Protein AF-A0A645F9N5-F1 (afdb_monomer)

Mean predicted aligned error: 6.85 Å

Nearest PDB structures (foldseek):
  6qh2-assembly1_A  TM=8.951E-01  e=6.627E-05  Escherichia coli SE11
  5ie8-assembly1_A  TM=9.089E-01  e=3.616E-04  Mycobacterium leprae TN
  4nng-assembly1_A  TM=9.226E-01  e=5.815E-04  Mycobacterium tuberculosis H37Rv
  2k4k-assembly1_A  TM=8.142E-01  e=7.128E-04  Bacillus subtilis
  1sro-assembly1_A  TM=7.994E-01  e=2.965E-03  Escherichia coli

InterPro domains:
  IPR003029 S1 domain [PF00575] (3-58)
  IPR003029 S1 domain [PS50126] (1-58)
  IPR003029 S1 domain [SM00316] (1-58)
  IPR012340 Nucleic acid-binding, OB-fold [G3DSA:2.40.50.140] (1-60)
  IPR012340 Nucleic acid-binding, OB-fold [SSF50249] (2-65)
  IPR050437 Small ribosomal subunit protein bS1-like [PTHR10724] (2-61)

pLDDT: mean 79.55, std 9.22, range [42.47, 88.75]

Radius of gyration: 12.99 Å; Cα contacts (8 Å, |Δi|>4): 115; chains: 1; bounding box: 30×34×30 Å

Structure (mmCIF, N/CA/C/O backbone):
data_AF-A0A645F9N5-F1
#
_entry.id   AF-A0A645F9N5-F1
#
loop_
_atom_site.group_PDB
_atom_site.id
_atom_site.type_symbol
_atom_site.label_atom_id
_atom_site.label_alt_id
_atom_site.label_comp_id
_atom_site.label_asym_id
_atom_site.label_entity_id
_atom_site.label_seq_id
_atom_site.pdbx_PDB_ins_code
_atom_site.Cartn_x
_atom_site.Cartn_y
_atom_site.Cartn_z
_atom_site.occupancy
_atom_site.B_iso_or_equiv
_atom_site.auth_seq_id
_atom_site.auth_comp_id
_atom_site.auth_asym_id
_atom_site.auth_atom_id
_atom_site.pdbx_PDB_model_num
ATOM 1 N N . MET A 1 1 ? -9.446 16.761 -4.617 1.00 47.00 1 MET A N 1
ATOM 2 C CA . MET A 1 1 ? -9.834 15.695 -3.671 1.00 47.00 1 MET A CA 1
ATOM 3 C C . MET A 1 1 ? -9.154 14.405 -4.110 1.00 47.00 1 MET A C 1
ATOM 5 O O . MET A 1 1 ? -9.720 13.647 -4.879 1.00 47.00 1 MET A O 1
ATOM 9 N N . THR A 1 2 ? -7.892 14.212 -3.727 1.00 54.47 2 THR A N 1
ATOM 10 C CA . THR A 1 2 ? -7.112 13.002 -4.037 1.00 54.47 2 THR A CA 1
ATOM 11 C C . THR A 1 2 ? -7.427 11.937 -2.995 1.00 54.47 2 THR A C 1
ATOM 13 O O . THR A 1 2 ? -6.711 11.804 -2.006 1.00 54.47 2 THR A O 1
ATOM 16 N N . PHE A 1 3 ? -8.546 11.239 -3.171 1.00 65.31 3 PHE A N 1
ATOM 17 C CA . PHE A 1 3 ? -8.869 10.081 -2.345 1.00 65.31 3 PHE A CA 1
ATOM 18 C C . PHE A 1 3 ? -8.096 8.878 -2.888 1.00 65.31 3 PHE A C 1
ATOM 20 O O . PHE A 1 3 ? -7.990 8.707 -4.095 1.00 65.31 3 PHE A O 1
ATOM 27 N N . GLY A 1 4 ? -7.445 8.131 -2.004 1.00 78.75 4 GLY A N 1
ATOM 28 C CA . GLY A 1 4 ? -6.725 6.908 -2.342 1.00 78.75 4 GLY A CA 1
ATOM 29 C C . GLY A 1 4 ? -7.661 5.711 -2.537 1.00 78.75 4 GLY A C 1
ATOM 30 O O . GLY A 1 4 ? -8.862 5.884 -2.726 1.00 78.75 4 GLY A O 1
ATOM 31 N N . ALA A 1 5 ? -7.122 4.497 -2.448 1.00 84.31 5 ALA A N 1
ATOM 32 C CA . ALA A 1 5 ? -7.911 3.268 -2.392 1.00 84.31 5 ALA A CA 1
ATOM 33 C C . ALA A 1 5 ? -8.095 2.822 -0.936 1.00 84.31 5 ALA A C 1
ATOM 35 O O . ALA A 1 5 ? -7.136 2.832 -0.164 1.00 84.31 5 ALA A O 1
ATOM 36 N N . PHE A 1 6 ? -9.307 2.409 -0.570 1.00 85.56 6 PHE A N 1
ATOM 37 C CA . PHE A 1 6 ? -9.555 1.716 0.692 1.00 85.56 6 PHE A CA 1
ATOM 38 C C . PHE A 1 6 ? -9.456 0.210 0.465 1.00 85.56 6 PHE A C 1
ATOM 40 O O . PHE A 1 6 ? -10.015 -0.308 -0.500 1.00 85.56 6 PHE A O 1
ATOM 47 N N . VAL A 1 7 ? -8.732 -0.476 1.343 1.00 84.19 7 VAL A N 1
ATOM 48 C CA . VAL A 1 7 ? -8.493 -1.917 1.277 1.00 84.19 7 VAL A CA 1
ATOM 49 C C . VAL A 1 7 ? -8.862 -2.510 2.625 1.00 84.19 7 VAL A C 1
ATOM 51 O O . VAL A 1 7 ? -8.243 -2.186 3.634 1.00 84.19 7 VAL A O 1
ATOM 54 N N . GLU A 1 8 ? -9.856 -3.385 2.648 1.00 86.12 8 GLU A N 1
ATOM 55 C CA . GLU A 1 8 ? -10.182 -4.152 3.845 1.00 86.12 8 GLU A CA 1
ATOM 56 C C . GLU A 1 8 ? -9.153 -5.279 4.005 1.00 86.12 8 GLU A C 1
ATOM 58 O O . GLU A 1 8 ? -8.993 -6.124 3.125 1.00 86.12 8 GLU A O 1
ATOM 63 N N . LEU A 1 9 ? -8.409 -5.268 5.113 1.00 81.56 9 LEU A N 1
ATOM 64 C CA . LEU A 1 9 ? -7.364 -6.264 5.384 1.00 81.56 9 LEU A CA 1
ATOM 65 C C . LEU A 1 9 ? -7.897 -7.417 6.240 1.00 81.56 9 LEU A C 1
ATOM 67 O O . LEU A 1 9 ? -7.427 -8.548 6.135 1.00 81.56 9 LEU A O 1
ATOM 71 N N . ALA A 1 10 ? -8.830 -7.109 7.139 1.00 79.44 10 ALA A N 1
ATOM 72 C CA . ALA A 1 10 ? -9.463 -8.047 8.055 1.00 79.44 10 ALA A CA 1
ATOM 73 C C . ALA A 1 10 ? -10.768 -7.433 8.596 1.00 79.44 10 ALA A C 1
ATOM 75 O O . ALA A 1 10 ? -10.908 -6.209 8.556 1.00 79.44 10 ALA A O 1
ATOM 76 N N . PRO A 1 11 ? -11.676 -8.234 9.185 1.00 81.19 11 PRO A N 1
ATOM 77 C CA . PRO A 1 11 ? -12.908 -7.719 9.777 1.00 81.19 11 PRO A CA 1
ATOM 78 C C . PRO A 1 11 ? -12.617 -6.617 10.807 1.00 81.19 11 PRO A C 1
ATOM 80 O O . PRO A 1 11 ? -11.970 -6.863 11.828 1.00 81.19 11 PRO A O 1
ATOM 83 N N . GLY A 1 12 ? -13.074 -5.393 10.526 1.00 80.12 12 GLY A N 1
ATOM 84 C CA . GLY A 1 12 ? -12.858 -4.218 11.379 1.00 80.12 12 GLY A CA 1
ATOM 85 C C . GLY A 1 12 ? -11.483 -3.548 11.248 1.00 80.12 12 GLY A C 1
ATOM 86 O O . GLY A 1 12 ? -11.144 -2.711 12.085 1.00 80.12 12 GLY A O 1
ATOM 87 N N . LYS A 1 13 ? -10.681 -3.909 10.237 1.00 82.19 13 LYS A N 1
ATOM 88 C CA . LYS A 1 13 ? -9.408 -3.252 9.909 1.00 82.19 13 LYS A CA 1
ATOM 89 C C . LYS A 1 13 ? -9.403 -2.775 8.465 1.00 82.19 13 LYS A C 1
ATOM 91 O O . LYS A 1 13 ? -9.140 -3.544 7.537 1.00 82.19 13 LYS A O 1
ATOM 96 N N . ASP A 1 14 ? -9.592 -1.472 8.323 1.00 86.38 14 ASP A N 1
ATOM 97 C CA . ASP A 1 14 ? -9.535 -0.789 7.042 1.00 86.38 14 ASP A CA 1
ATOM 98 C C . ASP A 1 14 ? -8.153 -0.182 6.819 1.00 86.38 14 ASP A C 1
ATOM 100 O O . ASP A 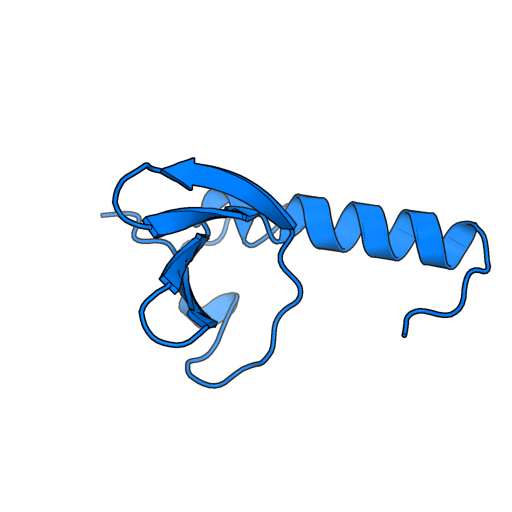1 14 ? -7.587 0.507 7.674 1.00 86.38 14 ASP A O 1
ATOM 104 N N . GLY A 1 15 ? -7.602 -0.425 5.641 1.00 87.31 15 GLY A N 1
ATOM 105 C CA . GLY A 1 15 ? -6.386 0.199 5.170 1.00 87.31 15 GLY A CA 1
ATOM 106 C C . GLY A 1 15 ? -6.664 1.274 4.127 1.00 87.31 15 GLY A C 1
ATOM 107 O O . GLY A 1 15 ? -7.609 1.172 3.349 1.00 87.31 15 GLY A O 1
ATOM 108 N N . LEU A 1 16 ? -5.822 2.304 4.083 1.00 88.00 16 LEU A N 1
ATOM 109 C CA . LEU A 1 16 ? -5.848 3.335 3.050 1.00 88.00 16 LEU A CA 1
ATOM 110 C C . LEU A 1 16 ? -4.524 3.326 2.290 1.00 88.00 16 LEU A C 1
ATOM 112 O O . LEU A 1 16 ? -3.453 3.538 2.861 1.00 88.00 16 LEU A O 1
ATOM 116 N N . VAL A 1 17 ? -4.606 3.123 0.978 1.00 87.00 17 VAL A N 1
ATOM 117 C CA . VAL A 1 17 ? -3.493 3.317 0.051 1.00 87.00 17 VAL A CA 1
ATOM 118 C C . VAL A 1 17 ? -3.624 4.698 -0.560 1.00 87.00 17 VAL A C 1
ATOM 120 O O . VAL A 1 17 ? -4.581 4.981 -1.275 1.00 87.00 17 VAL A O 1
ATOM 123 N N . HIS A 1 18 ? -2.661 5.576 -0.312 1.00 86.44 18 HIS A N 1
ATOM 124 C CA . HIS A 1 18 ? -2.684 6.910 -0.906 1.00 86.44 18 HIS A CA 1
ATOM 125 C C . HIS A 1 18 ? -2.513 6.831 -2.436 1.00 86.44 18 HIS A C 1
ATOM 127 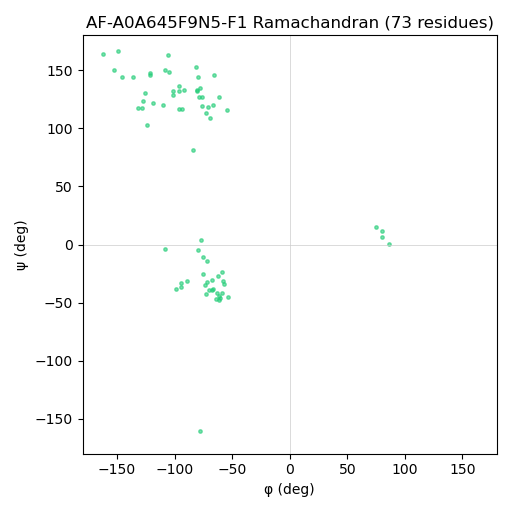O O . HIS A 1 18 ? -1.756 5.995 -2.925 1.00 86.44 18 HIS A O 1
ATOM 133 N N . ILE A 1 19 ? -3.143 7.726 -3.210 1.00 84.44 19 ILE A N 1
ATOM 134 C CA . ILE A 1 19 ? -3.073 7.684 -4.689 1.00 84.44 19 ILE A CA 1
ATOM 135 C C . ILE A 1 19 ? -1.634 7.773 -5.227 1.00 84.44 19 ILE A C 1
ATOM 137 O O . ILE A 1 19 ? -1.288 7.138 -6.215 1.00 84.44 19 ILE A O 1
ATOM 141 N N . SER A 1 20 ? -0.751 8.484 -4.519 1.00 83.69 20 SER A N 1
ATOM 142 C CA . SER A 1 20 ? 0.683 8.568 -4.846 1.00 83.69 20 SER A CA 1
ATOM 143 C C . SER A 1 20 ? 1.490 7.313 -4.494 1.00 83.69 20 SER A C 1
ATOM 145 O O . SER A 1 20 ? 2.664 7.212 -4.843 1.00 83.69 20 SER A O 1
ATOM 147 N N . LYS A 1 21 ? 0.891 6.383 -3.749 1.00 84.50 21 LYS A N 1
ATOM 148 C CA . LYS A 1 21 ? 1.473 5.101 -3.338 1.00 84.50 21 LYS A CA 1
ATOM 149 C C . LYS A 1 21 ? 0.841 3.915 -4.070 1.00 84.50 21 LYS A C 1
ATOM 151 O O . LYS A 1 21 ? 1.306 2.793 -3.875 1.00 84.50 21 LYS A O 1
ATOM 156 N N . LEU A 1 22 ? -0.176 4.163 -4.903 1.00 83.62 22 LEU A N 1
ATOM 157 C CA . LEU A 1 22 ? -0.824 3.160 -5.749 1.00 83.62 22 LEU A CA 1
ATOM 158 C C . LEU A 1 22 ? 0.036 2.741 -6.935 1.00 83.62 22 LEU A C 1
ATOM 160 O O . LEU A 1 22 ? 0.017 1.577 -7.295 1.00 83.62 22 LEU A O 1
ATOM 164 N N . ALA A 1 23 ? 0.819 3.647 -7.516 1.00 77.50 23 ALA A N 1
ATOM 165 C CA . ALA A 1 23 ? 1.787 3.297 -8.548 1.00 77.50 23 ALA A CA 1
ATOM 166 C C . ALA A 1 23 ? 3.004 4.222 -8.515 1.00 77.50 23 ALA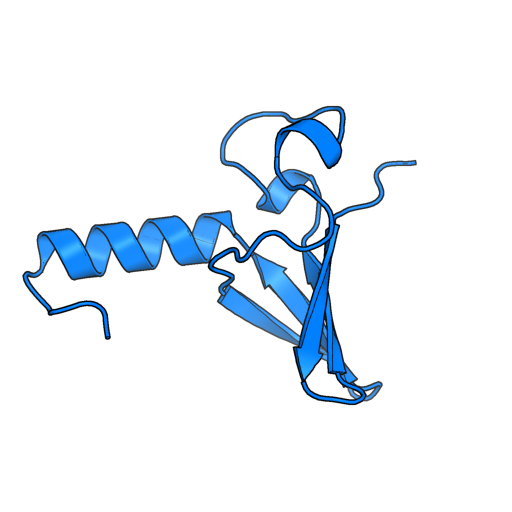 A C 1
ATOM 168 O O . ALA A 1 23 ? 3.002 5.273 -7.875 1.00 77.50 23 ALA A O 1
ATOM 169 N N . ASP A 1 24 ? 4.057 3.819 -9.226 1.00 76.94 24 ASP A N 1
ATOM 170 C CA . ASP A 1 24 ? 5.261 4.632 -9.425 1.00 76.94 24 ASP A CA 1
ATOM 171 C C . ASP A 1 24 ? 5.039 5.824 -10.376 1.00 76.94 24 ASP A C 1
ATOM 173 O O . ASP A 1 24 ? 5.851 6.747 -10.414 1.00 76.94 24 ASP A O 1
ATOM 177 N N . HIS A 1 25 ? 3.929 5.828 -11.117 1.00 77.19 25 HIS A N 1
ATOM 178 C CA . HIS A 1 25 ? 3.540 6.899 -12.030 1.00 77.19 25 HIS A CA 1
ATOM 179 C C . HIS A 1 25 ? 2.390 7.743 -11.460 1.00 77.19 25 HIS A C 1
ATOM 181 O O . HIS A 1 25 ? 1.695 7.346 -10.524 1.00 77.19 25 HIS A O 1
ATOM 187 N N . ARG A 1 26 ? 2.184 8.938 -12.028 1.00 76.62 26 ARG A N 1
ATOM 188 C CA . ARG A 1 26 ? 1.090 9.826 -11.622 1.00 76.62 26 ARG A CA 1
ATOM 189 C C . ARG A 1 26 ? -0.235 9.257 -12.116 1.00 76.62 26 ARG A C 1
ATOM 191 O O . ARG A 1 26 ? -0.484 9.238 -13.315 1.00 76.62 26 ARG A O 1
ATOM 198 N N . ILE A 1 27 ? -1.072 8.847 -11.175 1.00 77.50 27 ILE A N 1
ATOM 199 C CA . ILE A 1 27 ? -2.436 8.403 -11.436 1.00 77.50 27 ILE A CA 1
ATOM 200 C C . ILE A 1 27 ? -3.388 9.543 -11.069 1.00 77.50 27 ILE A C 1
ATOM 202 O O . ILE A 1 27 ? -3.259 10.140 -9.998 1.00 77.50 27 ILE A O 1
ATOM 206 N N . GLU A 1 28 ? -4.330 9.864 -11.954 1.00 76.75 28 GLU A N 1
ATOM 207 C CA . GLU A 1 28 ? -5.368 10.867 -11.680 1.00 76.75 28 GLU A CA 1
ATOM 208 C C . GLU A 1 28 ? -6.613 10.251 -11.033 1.00 76.75 28 GLU A C 1
ATOM 210 O O . GLU A 1 28 ? -7.257 10.901 -10.208 1.00 76.75 28 GLU A O 1
ATOM 215 N N . LYS A 1 29 ? -6.923 8.990 -11.363 1.00 79.00 29 LYS A N 1
ATOM 216 C CA . LYS A 1 29 ? -8.086 8.256 -10.858 1.00 79.00 29 LYS A CA 1
ATOM 217 C C . LYS A 1 29 ? -7.685 6.935 -10.226 1.00 79.00 29 LYS A C 1
ATOM 219 O O . LYS A 1 29 ? -7.015 6.114 -10.837 1.00 79.00 29 LYS A O 1
ATOM 224 N N . VAL A 1 30 ? -8.177 6.694 -9.019 1.00 79.62 30 VAL A N 1
ATOM 225 C CA . VAL A 1 30 ? -7.962 5.4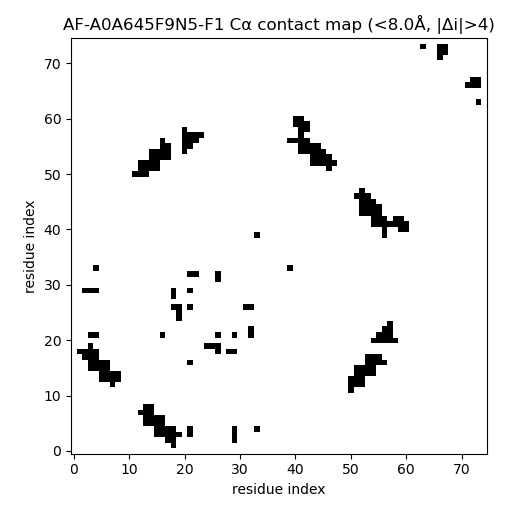37 -8.284 1.00 79.62 30 VAL A CA 1
ATOM 226 C C . VAL A 1 30 ? -8.441 4.220 -9.083 1.00 79.62 30 VAL A C 1
ATOM 228 O O . VAL A 1 30 ? -7.811 3.171 -9.033 1.00 79.62 30 VAL A O 1
ATOM 231 N N . GLU A 1 31 ? -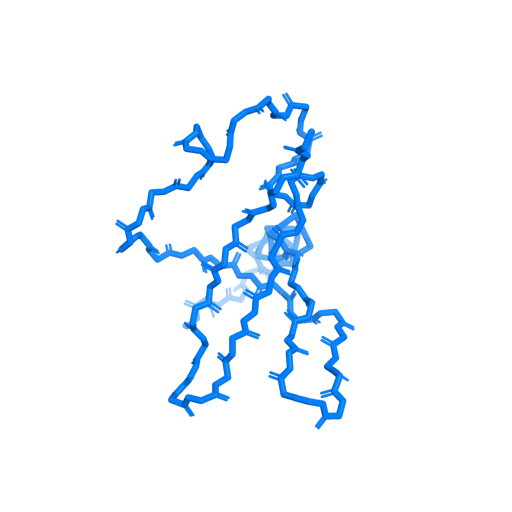9.513 4.392 -9.860 1.00 79.81 31 GLU A N 1
ATOM 232 C CA . GLU A 1 31 ? -10.152 3.362 -10.691 1.00 79.81 31 GLU A CA 1
ATOM 233 C C . GLU A 1 31 ? -9.238 2.799 -11.790 1.00 79.81 31 GLU A C 1
ATOM 235 O O . GLU A 1 31 ? -9.409 1.651 -12.199 1.00 79.81 31 GLU A O 1
ATOM 240 N N . ASP A 1 32 ? -8.264 3.590 -12.258 1.00 78.44 32 ASP A N 1
ATOM 241 C CA . ASP A 1 32 ? -7.277 3.136 -13.245 1.00 78.44 32 ASP A CA 1
ATOM 242 C C . ASP A 1 32 ? -6.218 2.226 -12.609 1.00 78.44 32 ASP A C 1
ATOM 244 O O . ASP A 1 32 ? -5.619 1.395 -13.289 1.00 78.44 32 ASP A O 1
ATOM 248 N N . ALA A 1 33 ? -5.987 2.371 -11.302 1.00 76.62 33 ALA A N 1
ATOM 249 C CA . ALA A 1 33 ? -5.007 1.584 -10.565 1.00 76.62 33 ALA A CA 1
ATOM 250 C C . ALA A 1 33 ? -5.618 0.353 -9.891 1.00 76.62 33 ALA A C 1
ATOM 252 O O . ALA A 1 33 ? -4.961 -0.681 -9.796 1.00 76.62 33 ALA A O 1
ATOM 253 N N . CYS A 1 34 ? -6.850 0.463 -9.389 1.00 77.12 34 CYS A N 1
ATOM 254 C CA . CYS A 1 34 ? -7.515 -0.595 -8.637 1.00 77.12 34 CYS A CA 1
ATOM 255 C C . CYS A 1 34 ? -9.015 -0.601 -8.910 1.00 77.12 34 CYS A C 1
ATOM 257 O O . CYS A 1 34 ? -9.652 0.449 -9.008 1.00 77.12 34 CYS A O 1
ATOM 259 N N . LYS A 1 35 ? -9.600 -1.798 -8.940 1.00 80.94 35 LYS A N 1
ATOM 260 C CA . LYS A 1 35 ? -11.051 -1.984 -9.001 1.00 80.94 35 LYS A CA 1
ATOM 261 C C . LYS A 1 35 ? -11.575 -2.503 -7.671 1.00 80.94 35 LYS A C 1
ATOM 263 O O . LYS A 1 35 ? -10.886 -3.218 -6.949 1.00 80.94 35 LYS A O 1
ATOM 268 N N . ILE A 1 36 ? -12.817 -2.149 -7.357 1.00 82.88 36 ILE A N 1
ATOM 269 C CA . ILE A 1 36 ? -13.503 -2.679 -6.178 1.00 82.88 36 ILE A CA 1
ATOM 270 C C . ILE A 1 36 ? -13.619 -4.201 -6.332 1.00 82.88 36 ILE A C 1
ATOM 272 O O . ILE A 1 36 ? -14.108 -4.682 -7.353 1.00 82.88 36 ILE A O 1
ATOM 276 N N . GLY A 1 37 ? -13.164 -4.938 -5.318 1.00 82.44 37 GLY A N 1
ATOM 277 C CA . GLY A 1 37 ? -13.145 -6.403 -5.314 1.00 82.44 37 GLY A CA 1
ATOM 278 C C . GLY A 1 37 ? -11.902 -7.032 -5.947 1.00 82.44 37 GLY A C 1
ATOM 279 O O . GLY A 1 37 ? -11.810 -8.257 -5.980 1.00 82.44 37 GLY A O 1
ATOM 280 N N . ASP A 1 38 ? -10.951 -6.229 -6.428 1.00 83.00 38 ASP A N 1
ATOM 281 C CA . ASP A 1 38 ? -9.672 -6.740 -6.910 1.00 83.00 38 ASP A CA 1
ATOM 282 C C . ASP A 1 38 ? -8.716 -7.034 -5.744 1.00 83.00 38 ASP A C 1
ATOM 284 O O . ASP A 1 38 ? -8.696 -6.321 -4.736 1.00 83.00 38 ASP A O 1
ATOM 288 N N . MET A 1 39 ? -7.912 -8.088 -5.881 1.00 80.94 39 MET A N 1
ATOM 289 C CA . MET A 1 39 ? -6.910 -8.451 -4.881 1.00 80.94 39 MET A CA 1
ATOM 290 C C . MET A 1 39 ? -5.573 -7.829 -5.264 1.00 80.94 39 MET A C 1
ATOM 292 O O . MET A 1 39 ? -4.972 -8.190 -6.273 1.00 80.94 39 MET A O 1
ATOM 296 N N . MET A 1 40 ? -5.073 -6.924 -4.425 1.00 81.31 40 MET A N 1
ATOM 297 C CA . MET A 1 40 ? -3.788 -6.270 -4.646 1.00 81.31 40 MET A CA 1
ATOM 298 C C . MET A 1 40 ? -2.816 -6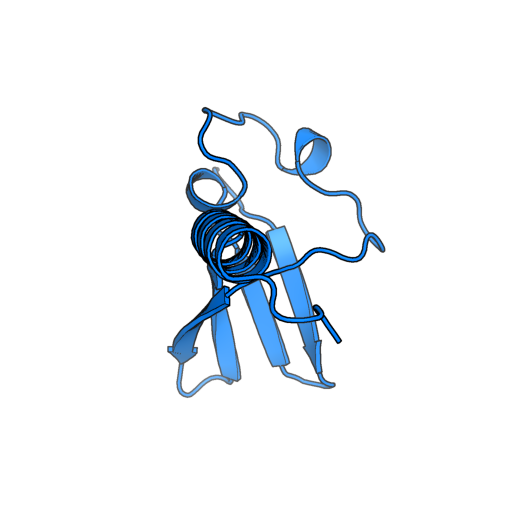.511 -3.494 1.00 81.31 40 MET A C 1
ATOM 300 O O . MET A 1 40 ? -3.191 -6.544 -2.323 1.00 81.31 40 MET A O 1
ATOM 304 N N . TRP A 1 41 ? -1.535 -6.614 -3.832 1.00 84.44 41 TRP A N 1
ATOM 305 C CA . TRP A 1 41 ? -0.472 -6.700 -2.841 1.00 84.44 41 TRP A CA 1
ATOM 306 C C . TRP A 1 41 ? -0.158 -5.322 -2.282 1.00 84.44 41 TRP A C 1
ATOM 308 O O . TRP A 1 41 ? 0.124 -4.388 -3.026 1.00 84.44 41 TRP A O 1
ATOM 318 N N . VAL A 1 42 ? -0.180 -5.184 -0.966 1.00 86.94 42 VAL A N 1
ATOM 319 C CA . VAL A 1 42 ? 0.080 -3.913 -0.289 1.00 86.94 42 VAL A CA 1
ATOM 320 C C . VAL A 1 42 ? 0.988 -4.143 0.900 1.00 86.94 42 VAL A C 1
ATOM 322 O O . VAL A 1 42 ? 0.906 -5.163 1.581 1.00 86.94 42 VAL A O 1
ATOM 325 N N . LYS A 1 43 ? 1.865 -3.175 1.152 1.00 87.12 43 LYS A N 1
ATOM 326 C CA . LYS A 1 43 ? 2.764 -3.194 2.294 1.00 87.12 43 LYS A CA 1
ATOM 327 C C . LYS A 1 43 ? 2.213 -2.277 3.364 1.00 87.12 43 LYS A C 1
ATOM 329 O O . LYS A 1 43 ? 1.927 -1.113 3.090 1.00 87.12 43 LYS A O 1
ATOM 334 N N . VAL A 1 44 ? 2.106 -2.802 4.577 1.00 88.75 44 VAL A N 1
ATOM 335 C CA . VAL A 1 44 ? 1.764 -2.014 5.759 1.00 88.75 44 VAL A CA 1
ATOM 336 C C . VAL A 1 44 ? 2.946 -1.125 6.112 1.00 88.75 44 VAL A C 1
ATOM 338 O O . VAL A 1 44 ? 4.036 -1.621 6.393 1.00 88.75 44 VAL A O 1
ATOM 341 N N . THR A 1 45 ? 2.734 0.187 6.076 1.00 86.31 45 THR A N 1
ATOM 342 C CA . THR A 1 45 ? 3.746 1.164 6.490 1.00 86.31 45 THR A CA 1
ATOM 343 C C . THR A 1 45 ? 3.506 1.648 7.910 1.00 86.31 45 THR A C 1
ATOM 345 O O . THR A 1 45 ? 4.460 1.842 8.651 1.00 86.31 45 THR A O 1
ATOM 348 N N . GLU A 1 46 ? 2.245 1.838 8.298 1.00 85.50 46 GLU A N 1
ATOM 349 C CA . GLU A 1 46 ? 1.880 2.372 9.611 1.00 85.50 46 GLU A CA 1
ATOM 350 C C . GLU A 1 46 ? 0.495 1.867 10.025 1.00 85.50 46 GLU A C 1
ATOM 352 O O . GLU A 1 46 ? -0.352 1.602 9.170 1.00 85.50 46 GLU A O 1
ATOM 357 N N . ILE A 1 47 ? 0.264 1.733 11.330 1.00 84.81 47 ILE A N 1
ATOM 358 C CA . ILE A 1 47 ? -1.030 1.362 11.909 1.00 84.81 47 ILE A CA 1
ATOM 359 C C . ILE A 1 47 ? -1.375 2.405 12.974 1.00 84.81 47 ILE A C 1
ATOM 361 O O . ILE A 1 47 ? -0.597 2.623 13.899 1.00 84.81 47 ILE A O 1
ATOM 365 N N . ASP A 1 48 ? -2.536 3.035 12.831 1.00 82.06 48 ASP A N 1
ATOM 366 C CA . ASP A 1 48 ? -3.106 3.991 13.785 1.00 82.06 48 ASP A CA 1
ATOM 367 C C . ASP A 1 48 ? -3.811 3.234 14.933 1.00 82.06 48 AS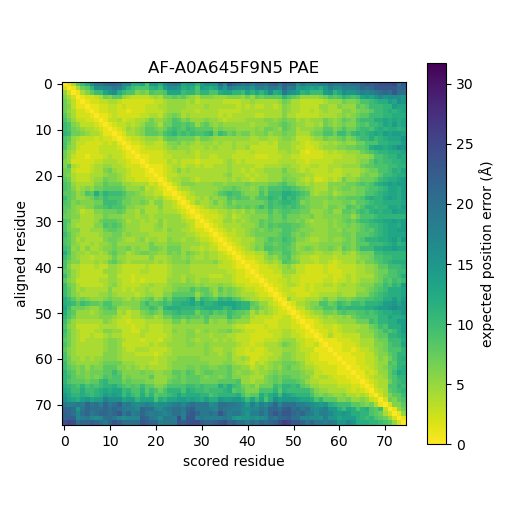P A C 1
ATOM 369 O O . ASP A 1 48 ? -4.336 2.133 14.738 1.00 82.06 48 ASP A O 1
ATOM 373 N N . GLU A 1 49 ? -3.896 3.835 16.122 1.00 78.19 49 GLU A N 1
ATOM 374 C CA . GLU A 1 49 ? -4.618 3.292 17.287 1.00 78.19 49 GLU A CA 1
ATOM 375 C C . GLU A 1 49 ? -6.111 3.064 16.998 1.00 78.19 49 GLU A C 1
ATOM 377 O O . GLU A 1 49 ? -6.751 2.210 17.610 1.00 78.19 49 GLU A O 1
ATOM 382 N N . LYS A 1 50 ? -6.667 3.780 16.012 1.00 76.19 50 LYS A N 1
ATOM 383 C CA . LYS A 1 50 ? -8.043 3.587 15.518 1.00 76.19 50 LYS A CA 1
ATOM 384 C C . LYS A 1 50 ? -8.221 2.368 14.604 1.00 76.19 50 LYS A C 1
ATOM 386 O O . LYS A 1 50 ? -9.301 2.192 14.049 1.00 76.19 50 LYS A O 1
ATOM 391 N N . GLY A 1 51 ? -7.179 1.563 14.396 1.00 76.44 51 GLY A N 1
ATOM 392 C CA . GLY A 1 51 ? -7.214 0.379 13.533 1.00 76.44 51 GLY A CA 1
ATOM 393 C C . GLY A 1 51 ? -7.078 0.676 12.037 1.00 76.44 51 GLY A C 1
ATOM 394 O O . GLY A 1 51 ? -7.198 -0.242 11.229 1.00 76.44 51 GLY A O 1
ATOM 395 N N . ARG A 1 52 ? -6.806 1.935 11.663 1.00 81.50 52 ARG A N 1
ATOM 396 C CA . ARG A 1 52 ? -6.555 2.323 10.270 1.00 81.50 52 ARG A CA 1
ATOM 397 C C . ARG A 1 52 ? -5.124 1.999 9.886 1.00 81.50 52 ARG A C 1
ATOM 399 O O . ARG A 1 52 ? -4.195 2.364 10.602 1.00 81.50 52 ARG A O 1
ATOM 406 N N . VAL A 1 53 ? -4.948 1.357 8.741 1.00 87.06 53 VAL A N 1
ATOM 407 C CA . VAL A 1 53 ? -3.631 0.922 8.271 1.00 87.06 53 VAL A CA 1
ATOM 408 C C . VAL A 1 53 ? -3.211 1.751 7.063 1.00 87.06 53 VAL A C 1
ATOM 410 O O . VAL A 1 53 ? -3.875 1.734 6.033 1.00 87.06 53 VAL A O 1
ATOM 413 N N . ASN A 1 54 ? -2.094 2.469 7.148 1.00 87.69 54 ASN A N 1
ATOM 414 C CA . ASN A 1 54 ? -1.506 3.080 5.962 1.00 87.69 54 ASN A CA 1
ATOM 415 C C . ASN A 1 54 ? -0.792 2.008 5.148 1.00 87.69 54 ASN A C 1
ATOM 417 O O . ASN A 1 54 ? 0.050 1.254 5.650 1.00 87.69 54 ASN A O 1
ATOM 421 N N . LEU A 1 55 ? -1.152 1.959 3.874 1.00 88.31 55 LEU A N 1
ATOM 422 C CA . LEU A 1 55 ? -0.712 0.945 2.941 1.00 88.31 55 LEU A CA 1
ATOM 423 C C . LEU A 1 55 ? 0.019 1.587 1.763 1.00 88.31 55 LEU A C 1
ATOM 425 O O . LEU A 1 55 ? -0.310 2.685 1.308 1.00 88.31 55 LEU A O 1
ATOM 429 N N . SER A 1 56 ? 1.000 0.867 1.233 1.00 87.31 56 SER A N 1
ATOM 430 C CA . SER A 1 56 ? 1.742 1.261 0.042 1.00 87.31 56 SER A CA 1
ATOM 431 C C . SER A 1 56 ? 1.824 0.100 -0.939 1.00 87.31 56 SER A C 1
ATOM 433 O O . SER A 1 56 ? 2.407 -0.941 -0.631 1.00 87.31 56 SER A O 1
ATOM 435 N N . HIS A 1 57 ? 1.247 0.273 -2.130 1.00 86.81 57 HIS A N 1
ATOM 436 C CA . HIS A 1 57 ? 1.362 -0.714 -3.206 1.00 86.81 57 HIS A CA 1
ATOM 437 C C . HIS A 1 57 ? 2.770 -0.701 -3.800 1.00 86.81 57 HIS A C 1
ATOM 439 O O . HIS A 1 57 ? 3.388 -1.744 -3.980 1.00 86.81 57 HIS A O 1
ATOM 445 N N . LYS A 1 58 ? 3.328 0.493 -4.015 1.00 85.00 58 LYS A N 1
ATOM 446 C CA . LYS A 1 58 ? 4.682 0.676 -4.550 1.00 85.00 58 LYS A CA 1
ATOM 447 C C . LYS A 1 58 ? 5.749 -0.076 -3.752 1.00 85.00 58 LYS A C 1
ATOM 449 O O . LYS A 1 58 ? 6.616 -0.723 -4.334 1.00 85.00 58 LYS A O 1
ATOM 454 N N . ASP A 1 59 ? 5.689 0.001 -2.425 1.00 87.50 59 ASP A N 1
ATOM 455 C CA . ASP A 1 59 ? 6.663 -0.690 -1.577 1.00 87.50 59 ASP A CA 1
ATOM 456 C C . ASP A 1 59 ? 6.449 -2.213 -1.591 1.00 87.50 59 ASP A C 1
ATOM 458 O O . ASP A 1 59 ? 7.426 -2.957 -1.560 1.00 87.50 59 ASP A O 1
ATOM 462 N N . ALA A 1 60 ? 5.199 -2.675 -1.723 1.00 87.19 60 ALA A N 1
ATOM 463 C CA . ALA A 1 60 ? 4.892 -4.094 -1.901 1.00 87.19 60 ALA A CA 1
ATOM 464 C C . ALA A 1 60 ? 5.465 -4.640 -3.211 1.00 87.19 60 ALA A C 1
ATOM 466 O O . ALA A 1 60 ? 6.119 -5.677 -3.204 1.00 87.19 60 ALA A O 1
ATOM 467 N N . VAL A 1 61 ? 5.275 -3.926 -4.326 1.00 86.06 61 VAL A N 1
ATOM 468 C CA . VAL A 1 61 ? 5.802 -4.325 -5.640 1.00 86.06 61 VAL A CA 1
ATOM 469 C C . VAL A 1 61 ? 7.323 -4.416 -5.604 1.00 86.06 61 VAL A C 1
ATOM 471 O O . VAL A 1 61 ? 7.874 -5.429 -6.020 1.00 86.06 61 VAL A O 1
ATOM 474 N N . LYS A 1 62 ? 8.009 -3.419 -5.032 1.00 85.00 62 LYS A N 1
ATOM 475 C CA . LYS A 1 62 ? 9.473 -3.454 -4.881 1.00 85.00 62 LYS A CA 1
ATOM 476 C C . LYS A 1 62 ? 9.953 -4.650 -4.073 1.00 85.00 62 LYS A C 1
ATOM 478 O O . LYS A 1 62 ? 10.963 -5.258 -4.410 1.00 85.00 62 LYS A O 1
ATOM 483 N N . GLU A 1 63 ? 9.250 -4.976 -2.997 1.00 84.31 63 GLU A N 1
ATOM 484 C CA . GLU A 1 63 ? 9.594 -6.111 -2.150 1.00 84.31 63 GLU A CA 1
ATOM 485 C C . GLU A 1 63 ? 9.326 -7.444 -2.856 1.00 84.31 63 GLU A C 1
ATOM 487 O O . GLU A 1 63 ? 10.152 -8.349 -2.780 1.00 84.31 63 GLU A O 1
ATOM 492 N N . ILE A 1 64 ? 8.230 -7.544 -3.613 1.00 83.81 64 ILE A N 1
ATOM 493 C CA . ILE A 1 64 ? 7.925 -8.695 -4.469 1.00 83.81 64 ILE A CA 1
ATOM 494 C C . ILE A 1 64 ? 9.006 -8.872 -5.533 1.00 83.81 64 ILE A C 1
ATOM 496 O O . ILE A 1 64 ? 9.512 -9.977 -5.698 1.00 83.81 64 ILE A O 1
ATOM 500 N N . GLU A 1 65 ? 9.395 -7.806 -6.233 1.00 81.81 65 GLU A N 1
ATOM 501 C CA . GLU A 1 65 ? 10.452 -7.859 -7.245 1.00 81.81 65 GLU A CA 1
ATOM 502 C C . GLU A 1 65 ? 11.805 -8.229 -6.638 1.00 81.81 65 GLU A C 1
ATOM 504 O O . GLU A 1 65 ? 12.500 -9.084 -7.186 1.00 81.81 65 GLU A O 1
ATOM 509 N N . ALA A 1 66 ? 12.152 -7.671 -5.474 1.00 81.69 66 ALA A N 1
ATOM 510 C CA . ALA A 1 66 ? 13.368 -8.027 -4.749 1.00 81.69 66 ALA A CA 1
ATOM 511 C C . ALA A 1 66 ? 13.375 -9.506 -4.333 1.00 81.69 66 ALA A C 1
ATOM 513 O O . ALA A 1 66 ? 14.370 -10.199 -4.542 1.00 81.69 66 ALA A O 1
ATOM 514 N N . LYS A 1 67 ? 12.257 -10.024 -3.808 1.00 74.31 67 LYS A N 1
ATOM 515 C CA . LYS A 1 67 ? 12.117 -11.445 -3.448 1.00 74.31 67 LYS A CA 1
ATOM 516 C C . LYS A 1 67 ? 12.149 -12.366 -4.662 1.00 74.31 67 LYS A C 1
ATOM 518 O O . LYS A 1 67 ? 12.768 -13.426 -4.615 1.00 74.31 67 LYS A O 1
ATOM 52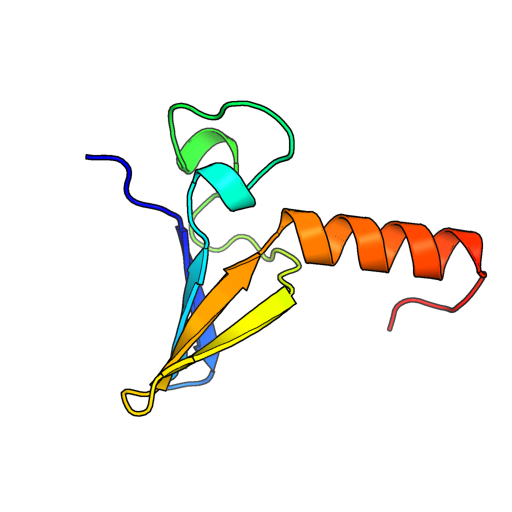3 N N . LYS A 1 68 ? 11.544 -11.941 -5.773 1.00 73.38 68 LYS A N 1
ATOM 524 C CA . LYS A 1 68 ? 11.551 -12.677 -7.041 1.00 73.38 68 LYS A CA 1
ATOM 525 C C . LYS A 1 68 ? 12.955 -12.727 -7.649 1.00 73.38 68 LYS A C 1
ATOM 527 O O . LYS A 1 68 ? 13.358 -13.775 -8.142 1.00 73.38 68 LYS A O 1
ATOM 532 N N . ALA A 1 69 ? 13.717 -11.636 -7.554 1.00 74.81 69 ALA A N 1
ATOM 533 C CA . ALA A 1 69 ? 15.127 -11.583 -7.944 1.00 74.81 69 ALA A CA 1
ATOM 534 C C . ALA A 1 69 ? 16.027 -12.429 -7.025 1.00 74.81 69 ALA A C 1
ATOM 536 O O . ALA A 1 69 ? 17.016 -12.990 -7.489 1.00 74.81 69 ALA A O 1
ATOM 537 N N . ALA A 1 70 ? 15.663 -12.565 -5.746 1.00 73.38 70 ALA A N 1
ATOM 538 C CA . ALA A 1 70 ? 16.340 -13.433 -4.782 1.00 73.38 70 ALA A CA 1
ATOM 539 C C . ALA A 1 70 ? 15.948 -14.924 -4.894 1.00 73.38 70 ALA A C 1
ATOM 541 O O . ALA A 1 70 ? 16.532 -15.757 -4.205 1.00 73.38 70 ALA A O 1
ATOM 542 N N . GLY A 1 71 ? 14.992 -15.278 -5.762 1.00 62.78 71 GLY A N 1
ATOM 543 C CA . GLY A 1 71 ? 14.580 -16.665 -6.003 1.00 62.78 71 GLY A CA 1
ATOM 544 C C . GLY A 1 71 ? 13.727 -17.295 -4.894 1.00 62.78 71 GLY A C 1
ATOM 545 O O . GLY A 1 71 ? 13.572 -18.515 -4.877 1.00 62.78 71 GLY A O 1
ATOM 546 N N . GLU A 1 72 ? 13.160 -16.505 -3.977 1.00 66.19 72 GLU A N 1
ATOM 547 C CA . GLU A 1 72 ? 12.243 -17.033 -2.960 1.00 66.19 72 GLU A CA 1
ATOM 548 C C . GLU A 1 72 ? 10.843 -17.285 -3.553 1.00 66.19 72 GLU A C 1
ATOM 550 O O . GLU A 1 72 ? 10.301 -16.419 -4.251 1.00 66.19 72 GLU A O 1
ATOM 555 N N . PRO A 1 73 ? 10.207 -18.439 -3.270 1.00 55.41 73 PRO A N 1
ATOM 556 C CA . PRO A 1 73 ? 8.833 -18.682 -3.680 1.00 55.41 73 PRO A CA 1
ATOM 557 C C . PRO A 1 73 ? 7.896 -17.728 -2.934 1.00 55.41 73 PRO A C 1
ATOM 559 O O . PRO A 1 73 ? 7.816 -17.738 -1.704 1.00 55.41 73 PRO A O 1
ATOM 562 N N . ILE A 1 74 ? 7.175 -16.910 -3.699 1.00 59.62 74 ILE A N 1
ATOM 563 C CA . ILE A 1 74 ? 6.084 -16.07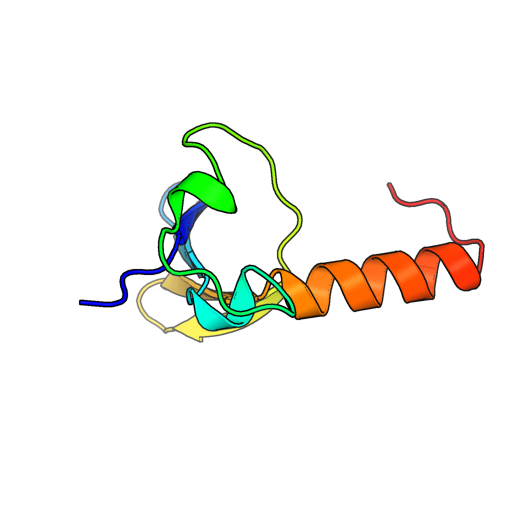8 -3.192 1.00 59.62 74 ILE A CA 1
ATOM 564 C C . ILE A 1 74 ? 4.950 -17.045 -2.817 1.00 59.62 74 ILE A C 1
ATOM 566 O O . ILE A 1 74 ? 4.384 -17.688 -3.701 1.00 59.62 74 ILE A O 1
ATOM 570 N N . LYS A 1 75 ? 4.697 -17.215 -1.515 1.00 42.47 75 LYS A N 1
ATOM 571 C CA . LYS A 1 75 ? 3.557 -17.973 -0.979 1.00 42.47 75 LYS A CA 1
ATOM 572 C C . LYS A 1 75 ? 2.352 -17.069 -0.785 1.00 42.47 75 LYS A C 1
ATOM 574 O O . LYS A 1 75 ? 2.565 -15.927 -0.321 1.00 42.47 75 LYS A O 1
#

Solvent-accessible surface area (backbone atoms only — not comparable to full-atom values): 4604 Å² total; per-residue (Å²): 134,89,64,41,47,79,43,80,79,49,97,90,28,48,25,43,26,43,46,81,28,62,37,96,56,94,63,93,51,51,70,83,77,49,55,94,91,61,91,76,70,61,29,81,78,46,74,47,97,87,43,41,27,39,32,22,29,44,61,26,51,53,49,51,52,51,37,54,76,68,68,53,84,87,126

Organism: NCBI:txid1076179

Foldseek 3Di:
DQAFDWDDPDVQAIEGEGQVQLDVDRDPDNCVSDDVPDDAFWDFPDADPSRYTYTGRNVRVVVVVVCVVVVHDDD

Secondary structure (DSSP, 8-state):
----EEEEEETTEEEEE-HHHH-SS--S-HHHH--TT-----EEEEE-TTS-EEEEHHHHHHHHHHHHHTT----

Sequence (75 aa):
MTFGAFVELAPGKDGLVHISKLADHRIEKVEDACKIGDMMWVKVTEIDEKGRVNLSHKDAVKEIEAKKAAGEPIK